Protein AF-A0A6S7HVF4-F1 (afdb_monomer)

Solvent-accessible surface area (backbone atoms only — not comparable to full-atom values): 6790 Å² total; per-residue (Å²): 124,96,70,83,77,88,50,96,87,64,78,93,72,55,70,68,56,55,51,52,50,59,65,54,42,52,65,57,46,67,71,33,66,68,50,40,70,77,37,51,69,59,44,50,53,44,53,52,56,49,49,58,47,59,65,54,60,78,76,62,91,69,86,86,83,80,86,92,79,96,72,91,58,90,78,69,57,52,62,62,50,52,54,50,52,52,54,51,52,52,52,50,52,54,49,52,53,50,52,49,54,52,58,62,70,71,110

Organism: Paramuricea clavata (NCBI:txid317549)

Structure (mmCIF, N/CA/C/O backbone):
data_AF-A0A6S7HVF4-F1
#
_entry.id   AF-A0A6S7HVF4-F1
#
loop_
_atom_site.group_PDB
_atom_site.id
_atom_site.type_symbol
_atom_site.label_atom_id
_atom_site.label_alt_id
_atom_site.label_comp_id
_at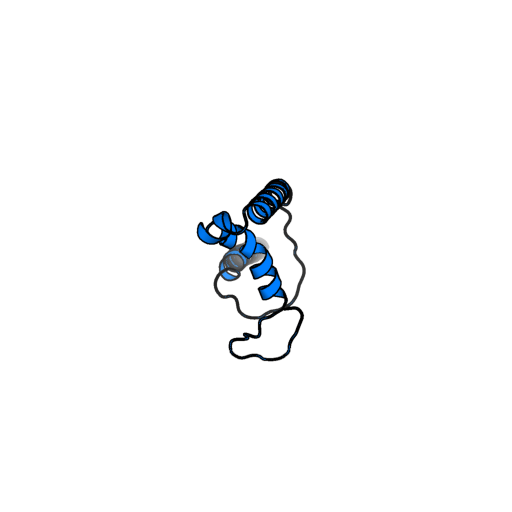om_site.label_asym_id
_atom_site.label_entity_id
_atom_site.label_seq_id
_atom_site.pdbx_PDB_ins_code
_atom_site.Cartn_x
_atom_site.Cartn_y
_atom_site.Cartn_z
_atom_site.occupancy
_atom_site.B_iso_or_equiv
_atom_site.auth_seq_id
_atom_site.auth_comp_id
_atom_site.auth_asym_id
_atom_site.auth_atom_id
_atom_site.pdbx_PDB_model_num
ATOM 1 N N . MET A 1 1 ? -3.597 -11.897 5.061 1.00 66.12 1 MET A N 1
ATOM 2 C CA . MET A 1 1 ? -4.067 -13.122 5.737 1.00 66.12 1 MET A CA 1
ATOM 3 C C . MET A 1 1 ? -2.837 -13.920 6.110 1.00 66.12 1 MET A C 1
ATOM 5 O O . MET A 1 1 ? -1.964 -14.052 5.260 1.00 66.12 1 MET A O 1
ATOM 9 N N . VAL A 1 2 ? -2.713 -14.315 7.375 1.00 83.69 2 VAL A N 1
ATOM 10 C CA . VAL A 1 2 ? -1.572 -15.128 7.837 1.00 83.69 2 VAL A CA 1
ATOM 11 C C . VAL A 1 2 ? -1.765 -16.586 7.407 1.00 83.69 2 VAL A C 1
ATOM 13 O O . VAL A 1 2 ? -0.808 -17.253 7.034 1.00 83.69 2 VAL A O 1
ATOM 16 N N . GLU A 1 3 ? -3.024 -17.021 7.361 1.00 87.62 3 GLU A N 1
ATOM 17 C CA . GLU A 1 3 ? -3.444 -18.325 6.858 1.00 87.62 3 GLU A CA 1
ATOM 18 C C . GLU A 1 3 ? -3.516 -18.362 5.326 1.00 87.62 3 GLU A C 1
ATOM 20 O O . GLU A 1 3 ? -3.840 -17.364 4.672 1.00 87.62 3 GLU A O 1
ATOM 25 N N . THR A 1 4 ? -3.255 -19.541 4.765 1.00 84.38 4 THR A N 1
ATOM 26 C CA . THR A 1 4 ? -3.327 -19.827 3.322 1.00 84.38 4 THR A CA 1
ATOM 27 C C . THR A 1 4 ? -4.458 -20.790 2.965 1.00 84.38 4 THR A C 1
ATOM 29 O O . THR A 1 4 ? -4.585 -21.187 1.811 1.00 84.38 4 THR A O 1
ATOM 32 N N . SER A 1 5 ? -5.287 -21.179 3.937 1.00 89.06 5 SER A N 1
ATOM 33 C CA . SER A 1 5 ? -6.424 -22.060 3.688 1.00 89.06 5 SER A CA 1
ATOM 34 C C . SER A 1 5 ? -7.462 -21.366 2.789 1.00 89.06 5 SER A C 1
ATOM 36 O O . SER A 1 5 ? -7.863 -20.230 3.072 1.00 89.06 5 SER A O 1
ATOM 38 N N . PRO A 1 6 ? -7.913 -22.017 1.700 1.00 87.12 6 PRO A N 1
ATOM 39 C CA . PRO A 1 6 ? -8.895 -21.427 0.804 1.00 87.12 6 PRO A CA 1
ATOM 40 C C . PRO A 1 6 ? -10.250 -21.348 1.509 1.00 87.12 6 PRO A C 1
ATOM 42 O O . PRO A 1 6 ? -10.760 -22.337 2.039 1.00 87.12 6 PRO A O 1
ATOM 45 N N . THR A 1 7 ? -10.840 -20.157 1.509 1.00 88.81 7 THR A N 1
ATOM 46 C CA . THR A 1 7 ? -12.175 -19.894 2.061 1.00 88.81 7 THR A CA 1
ATOM 47 C C . THR A 1 7 ? -13.057 -19.279 0.982 1.00 88.81 7 THR A C 1
ATOM 49 O O . THR A 1 7 ? -12.570 -18.792 -0.039 1.00 88.81 7 THR A O 1
ATOM 52 N N . LEU A 1 8 ? -14.379 -19.325 1.156 1.00 92.31 8 LEU A N 1
ATOM 53 C CA . LEU A 1 8 ? -15.280 -18.702 0.186 1.00 92.31 8 LEU A CA 1
ATOM 54 C C . LEU A 1 8 ? -14.970 -17.202 0.089 1.00 92.31 8 LEU A C 1
ATOM 56 O O . LEU A 1 8 ? -15.084 -16.475 1.071 1.00 92.31 8 LEU A O 1
ATOM 60 N N . GLY A 1 9 ? -14.564 -16.760 -1.103 1.00 90.81 9 GLY A N 1
ATOM 61 C CA . GLY A 1 9 ? -14.154 -15.379 -1.367 1.00 90.81 9 GLY A CA 1
ATOM 62 C C . GLY A 1 9 ? -12.661 -15.087 -1.176 1.00 90.81 9 GLY A C 1
ATOM 63 O O . GLY A 1 9 ? -12.252 -13.951 -1.406 1.00 90.81 9 GLY A O 1
ATOM 64 N N . SER A 1 10 ? -11.827 -16.065 -0.799 1.00 91.50 10 SER A N 1
ATOM 65 C CA . SER A 1 10 ? -10.374 -15.865 -0.761 1.00 91.50 10 SER A CA 1
ATOM 66 C C . SER A 1 10 ? -9.800 -15.743 -2.171 1.00 91.50 10 SER A C 1
ATOM 68 O O . SER A 1 10 ? -10.140 -16.530 -3.053 1.00 91.50 10 SER A O 1
ATOM 70 N N . ILE A 1 11 ? -8.884 -14.796 -2.355 1.00 90.88 11 ILE A N 1
ATOM 71 C CA . ILE A 1 11 ? -8.145 -14.598 -3.602 1.00 90.88 11 ILE A CA 1
ATOM 72 C C . ILE A 1 11 ? -6.668 -14.843 -3.311 1.00 90.88 11 ILE A C 1
ATOM 74 O O . ILE A 1 11 ? -6.096 -14.237 -2.398 1.00 90.88 11 ILE A O 1
ATOM 78 N N . GLU A 1 12 ? -6.043 -15.713 -4.096 1.00 89.00 12 GLU A N 1
ATOM 79 C CA . GLU A 1 12 ? -4.600 -15.918 -4.041 1.00 89.00 12 GLU A CA 1
ATOM 80 C C . GLU A 1 12 ? -3.894 -14.802 -4.812 1.00 89.00 12 GLU A C 1
ATOM 82 O O . GLU A 1 12 ? -4.158 -14.552 -5.986 1.00 89.00 12 GLU A O 1
ATOM 87 N N . THR A 1 13 ? -3.002 -14.094 -4.124 1.00 90.56 13 THR A N 1
ATOM 88 C CA . THR A 1 13 ? -2.197 -13.009 -4.692 1.00 90.56 13 THR A CA 1
ATOM 89 C C . THR A 1 13 ? -0.744 -13.182 -4.277 1.00 90.56 13 THR A C 1
ATOM 91 O O . THR A 1 13 ? -0.438 -13.732 -3.213 1.00 90.56 13 THR A O 1
ATOM 94 N N . HIS A 1 14 ? 0.172 -12.688 -5.109 1.00 91.56 14 HIS A N 1
ATOM 95 C CA . HIS A 1 14 ? 1.595 -12.721 -4.785 1.00 91.56 14 HIS A CA 1
ATOM 96 C C . HIS A 1 14 ? 1.909 -11.910 -3.522 1.00 91.56 14 HIS A C 1
ATOM 98 O O . HIS A 1 14 ? 1.301 -10.873 -3.252 1.00 91.56 14 HIS A O 1
ATOM 104 N N . GLU A 1 15 ? 2.933 -12.339 -2.780 1.00 89.69 15 GLU A N 1
ATOM 105 C CA . GLU A 1 15 ? 3.390 -11.661 -1.560 1.00 89.69 15 GLU A CA 1
ATOM 106 C C . GLU A 1 15 ? 3.738 -10.188 -1.802 1.00 89.69 15 GLU A C 1
ATOM 108 O O . GLU A 1 15 ? 3.420 -9.322 -0.990 1.00 89.69 15 GLU A O 1
ATOM 113 N N . TYR A 1 16 ? 4.329 -9.889 -2.960 1.00 90.50 16 TYR A N 1
ATOM 114 C CA . TYR A 1 16 ? 4.591 -8.517 -3.382 1.00 90.50 16 TYR A CA 1
ATOM 115 C C . TYR A 1 16 ? 3.305 -7.684 -3.478 1.00 90.50 16 TYR A C 1
ATOM 117 O O . TYR A 1 16 ? 3.252 -6.578 -2.944 1.00 90.50 16 TYR A O 1
ATOM 125 N N . GLN A 1 17 ? 2.252 -8.227 -4.094 1.00 92.00 17 GLN A N 1
ATOM 126 C CA . GLN A 1 17 ? 0.971 -7.532 -4.219 1.00 92.00 17 GLN A CA 1
ATOM 127 C C . GLN A 1 17 ? 0.328 -7.310 -2.847 1.00 92.00 17 GLN A C 1
ATOM 129 O O . GLN A 1 17 ? -0.117 -6.204 -2.556 1.00 92.00 17 GLN A O 1
ATOM 134 N N . LYS A 1 18 ? 0.363 -8.313 -1.957 1.00 92.69 18 LYS A N 1
ATOM 135 C CA . LYS A 1 18 ? -0.114 -8.171 -0.570 1.00 92.69 18 LYS A CA 1
ATOM 136 C C . LYS A 1 18 ? 0.618 -7.055 0.175 1.00 92.69 18 LYS A C 1
ATOM 138 O O . LYS A 1 18 ? -0.023 -6.263 0.862 1.00 92.69 18 LYS A O 1
ATOM 143 N N . LYS A 1 19 ? 1.940 -6.948 -0.000 1.00 91.88 19 LYS A N 1
ATOM 144 C CA . LYS A 1 19 ? 2.734 -5.850 0.569 1.00 91.88 19 LYS A CA 1
ATOM 145 C C . LYS A 1 19 ? 2.300 -4.497 0.013 1.00 91.88 19 LYS A C 1
ATOM 147 O O . LYS A 1 19 ? 2.038 -3.605 0.807 1.00 91.88 19 LYS A O 1
ATOM 152 N N . GLN A 1 20 ? 2.171 -4.351 -1.306 1.00 92.31 20 GLN A N 1
ATOM 153 C CA . GLN A 1 20 ? 1.712 -3.100 -1.929 1.00 92.31 20 GLN A CA 1
ATOM 154 C C . GLN A 1 20 ? 0.321 -2.685 -1.433 1.00 92.31 20 GLN A C 1
ATOM 156 O O . GLN A 1 20 ? 0.114 -1.538 -1.046 1.00 92.31 20 GLN A O 1
ATOM 161 N N . LEU A 1 21 ? -0.616 -3.632 -1.361 1.00 93.88 21 LEU A N 1
ATOM 162 C CA . LEU A 1 21 ? -1.951 -3.392 -0.813 1.00 93.88 21 LEU A CA 1
ATOM 163 C C . LEU A 1 21 ? -1.892 -2.948 0.652 1.00 93.88 21 LEU A C 1
ATOM 165 O O . LEU A 1 21 ? -2.598 -2.017 1.024 1.00 93.88 21 LEU A O 1
ATOM 169 N N . ALA A 1 22 ? -1.022 -3.548 1.470 1.00 91.75 22 ALA A N 1
ATOM 170 C CA . ALA A 1 22 ? -0.824 -3.110 2.848 1.00 91.75 22 ALA A CA 1
ATOM 171 C C . ALA A 1 22 ? -0.324 -1.657 2.924 1.00 91.75 22 ALA A C 1
ATOM 173 O O . ALA A 1 22 ? -0.821 -0.896 3.751 1.00 91.75 22 ALA A O 1
ATOM 174 N N . LEU A 1 23 ? 0.587 -1.241 2.035 1.00 90.50 23 LEU A N 1
ATOM 175 C CA . LEU A 1 23 ? 1.046 0.153 1.976 1.00 90.50 23 LEU A CA 1
ATOM 176 C C . LEU A 1 23 ? -0.094 1.116 1.624 1.00 90.50 23 LEU A C 1
ATOM 178 O O . LEU A 1 23 ? -0.283 2.123 2.300 1.00 90.50 23 LEU A O 1
ATOM 182 N N . ASN A 1 24 ? -0.880 0.772 0.604 1.00 91.25 24 ASN A N 1
ATOM 183 C CA . ASN A 1 24 ? -1.958 1.623 0.098 1.00 91.25 24 ASN A CA 1
ATOM 184 C C . ASN A 1 24 ? -3.205 1.616 1.001 1.00 91.25 24 ASN A C 1
ATOM 186 O O . ASN A 1 24 ? -4.027 2.531 0.934 1.00 91.25 24 ASN A O 1
ATOM 190 N N . SER A 1 25 ? -3.353 0.600 1.858 1.00 94.44 25 SER A N 1
ATOM 191 C CA . SER A 1 25 ? -4.521 0.444 2.731 1.00 94.44 25 SER A CA 1
ATOM 192 C C . SER A 1 25 ? -4.693 1.598 3.721 1.00 94.44 25 SER A C 1
ATOM 194 O O . SER A 1 25 ? -5.824 1.962 4.031 1.00 94.44 25 SER A O 1
ATOM 196 N N . GLY A 1 26 ? -3.595 2.218 4.172 1.00 92.50 26 GLY A N 1
ATOM 197 C CA . GLY A 1 26 ? -3.638 3.344 5.106 1.00 92.50 26 GLY A CA 1
ATOM 198 C C . GLY A 1 26 ? -4.405 4.537 4.539 1.00 92.50 26 GLY A C 1
ATOM 199 O O . GLY A 1 26 ? -5.374 4.993 5.143 1.00 92.50 26 GLY A O 1
ATOM 200 N N . GLU A 1 27 ? -4.026 4.999 3.345 1.00 93.00 27 GLU A N 1
ATOM 201 C CA . GLU A 1 27 ? -4.722 6.102 2.672 1.00 93.00 27 GLU A CA 1
ATOM 202 C C . GLU A 1 27 ? -6.163 5.760 2.300 1.00 93.00 27 GLU A C 1
ATOM 204 O O . GLU A 1 27 ? -7.043 6.618 2.345 1.00 93.00 27 GLU A O 1
ATOM 209 N N . PHE A 1 28 ? -6.398 4.515 1.888 1.00 95.75 28 PHE A N 1
ATOM 210 C CA . PHE A 1 28 ? -7.731 4.052 1.531 1.00 95.75 28 PHE A CA 1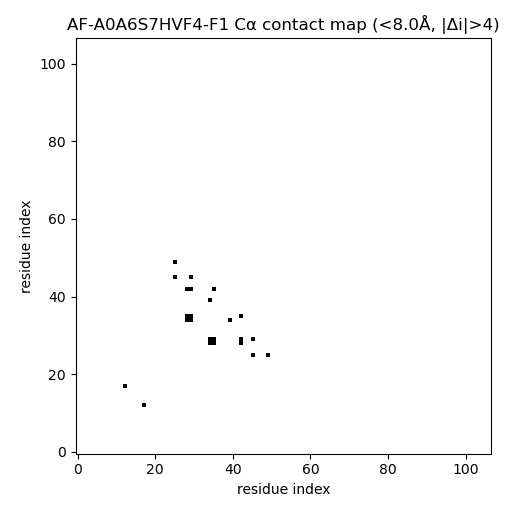
ATOM 211 C C . PHE A 1 28 ? -8.675 4.099 2.741 1.00 95.75 28 PHE A C 1
ATOM 213 O O . PHE A 1 28 ? -9.790 4.607 2.633 1.00 95.75 28 PHE A O 1
ATOM 220 N N . ASN A 1 29 ? -8.206 3.646 3.905 1.00 93.56 29 ASN A N 1
ATOM 221 C CA . ASN A 1 29 ? -9.009 3.586 5.121 1.00 93.56 29 ASN A CA 1
ATOM 222 C C . ASN A 1 29 ? -9.335 4.979 5.682 1.00 93.56 29 ASN A C 1
ATOM 224 O O . ASN A 1 29 ? -10.474 5.219 6.066 1.00 93.56 29 ASN A O 1
ATOM 228 N N . ILE A 1 30 ? -8.389 5.928 5.672 1.00 93.69 30 ILE A N 1
ATOM 229 C CA . ILE A 1 30 ? -8.643 7.298 6.174 1.00 93.69 30 ILE A CA 1
ATOM 230 C C . ILE A 1 30 ? -9.567 8.123 5.269 1.00 93.69 30 ILE A C 1
ATOM 232 O O . ILE A 1 30 ? -10.116 9.128 5.710 1.00 93.69 30 ILE A O 1
ATOM 236 N N . LYS A 1 31 ? -9.724 7.733 3.997 1.00 94.62 31 LYS A N 1
ATOM 237 C CA . LYS A 1 31 ? -10.686 8.356 3.072 1.00 94.62 31 LYS A CA 1
ATOM 238 C C . LYS A 1 31 ? -12.121 7.895 3.346 1.00 94.62 31 LYS A C 1
ATOM 240 O O . LYS A 1 31 ? -13.056 8.492 2.824 1.00 94.62 31 LYS A O 1
ATOM 245 N N . ASN A 1 32 ? -12.304 6.839 4.138 1.00 96.06 32 ASN A N 1
ATOM 246 C CA . ASN A 1 32 ? -13.611 6.312 4.497 1.00 96.06 32 ASN A CA 1
ATOM 247 C C . ASN A 1 32 ? -14.099 6.939 5.816 1.00 96.06 32 ASN A C 1
ATOM 249 O O . ASN A 1 32 ? -13.526 6.704 6.880 1.00 96.06 32 ASN A O 1
ATOM 253 N N . GLU A 1 33 ? -15.181 7.716 5.745 1.00 94.06 33 GLU A N 1
ATOM 254 C CA . GLU A 1 33 ? -15.752 8.428 6.898 1.00 94.06 33 GLU A CA 1
ATOM 255 C C . GLU A 1 33 ? -16.265 7.476 7.986 1.00 94.06 33 GLU A C 1
ATOM 257 O O . GLU A 1 33 ? -16.021 7.712 9.166 1.00 94.06 33 GLU A O 1
ATOM 262 N N . ILE A 1 34 ? -16.879 6.354 7.595 1.00 96.38 34 ILE A N 1
ATOM 263 C CA . ILE A 1 34 ? -17.375 5.333 8.530 1.00 96.38 34 ILE A CA 1
ATOM 264 C C . ILE A 1 34 ? -16.200 4.704 9.285 1.00 96.38 34 ILE A C 1
ATOM 266 O O . ILE A 1 34 ? -16.267 4.496 10.492 1.00 96.38 34 ILE A O 1
ATOM 270 N N . PHE A 1 35 ? -15.095 4.418 8.590 1.00 96.38 35 PHE A N 1
ATOM 271 C CA . PHE A 1 35 ? -13.888 3.900 9.236 1.00 96.38 35 PHE A CA 1
ATOM 272 C C . PHE A 1 35 ? -13.315 4.908 10.243 1.00 96.38 35 PHE A C 1
ATOM 274 O O . PHE A 1 35 ? -12.932 4.519 11.345 1.00 96.38 35 PHE A O 1
ATOM 281 N N . CYS A 1 36 ? -13.309 6.197 9.891 1.00 95.56 36 CYS A N 1
ATOM 282 C CA . CYS A 1 36 ? -12.854 7.266 10.781 1.00 95.56 36 CYS A CA 1
ATOM 283 C C . CYS A 1 36 ? -13.744 7.450 12.013 1.00 95.56 36 CYS A C 1
ATOM 285 O O . CYS A 1 36 ? -13.227 7.731 13.092 1.00 95.56 36 CYS A O 1
ATOM 287 N N . GLU A 1 37 ? -15.055 7.282 11.862 1.00 96.12 37 GLU A N 1
ATOM 288 C CA . GLU A 1 37 ? -16.011 7.368 12.965 1.00 96.12 37 GLU A CA 1
ATOM 289 C C . GLU A 1 37 ? -15.883 6.175 13.921 1.00 96.12 37 GLU A C 1
ATOM 291 O O . GLU A 1 37 ? -15.873 6.347 15.138 1.00 96.12 37 GLU A O 1
ATOM 296 N N . LEU A 1 38 ? -15.745 4.963 13.376 1.00 97.19 38 LEU A N 1
ATOM 297 C CA . LEU A 1 38 ? -15.681 3.735 14.169 1.00 97.19 38 LEU A CA 1
ATOM 298 C C . LEU A 1 38 ? -14.315 3.511 14.830 1.00 97.19 38 LEU A C 1
ATOM 300 O O . LEU A 1 38 ? -14.251 2.923 15.909 1.00 97.19 38 LEU A O 1
ATOM 304 N N .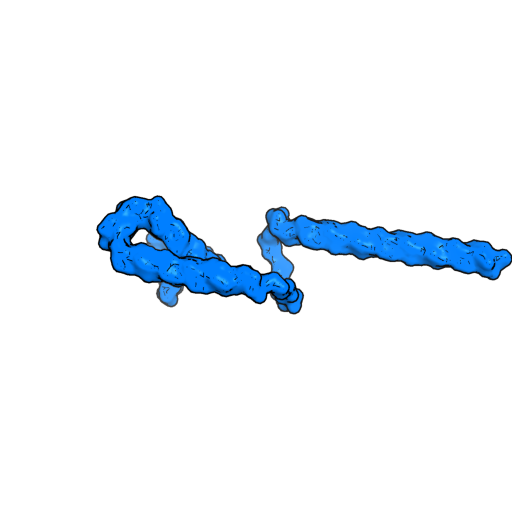 PHE A 1 39 ? -13.227 3.955 14.194 1.00 97.12 39 PHE A N 1
ATOM 305 C CA . PHE A 1 39 ? -11.854 3.700 14.640 1.00 97.12 39 PHE A CA 1
ATOM 306 C C . PHE A 1 39 ? -11.000 4.983 14.655 1.00 97.12 39 PHE A C 1
ATOM 308 O O . PHE A 1 39 ? -10.012 5.084 13.916 1.00 97.12 39 PHE A O 1
ATOM 315 N N . PRO A 1 40 ? -11.337 5.970 15.505 1.00 94.31 40 PRO A N 1
ATOM 316 C CA . PRO A 1 40 ? -10.646 7.259 15.529 1.00 94.31 40 PRO A CA 1
ATOM 317 C C . PRO A 1 40 ? -9.163 7.139 15.920 1.00 94.31 40 PRO A C 1
ATOM 319 O O . PRO A 1 40 ? -8.316 7.769 15.287 1.00 94.31 40 PRO A O 1
ATOM 322 N N . GLU A 1 41 ? -8.828 6.279 16.889 1.00 96.19 41 GLU A N 1
ATOM 323 C CA . GLU A 1 41 ? -7.445 6.052 17.350 1.00 96.19 41 GLU A CA 1
ATOM 324 C C . GLU A 1 41 ? -6.552 5.488 16.233 1.00 96.19 41 GLU A C 1
ATOM 326 O O . GLU A 1 41 ? -5.441 5.962 15.997 1.00 96.19 41 GLU A O 1
ATOM 331 N N . ILE A 1 42 ? -7.071 4.517 15.477 1.00 94.94 42 ILE A N 1
ATOM 332 C CA . ILE A 1 42 ? -6.353 3.899 14.356 1.00 94.94 42 ILE A CA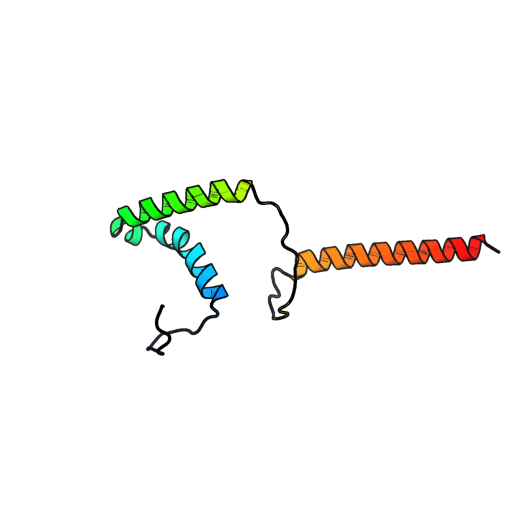 1
ATOM 333 C C . ILE A 1 42 ? -6.142 4.911 13.227 1.00 94.94 42 ILE A C 1
ATOM 335 O O . ILE A 1 42 ? -5.097 4.919 12.579 1.00 94.94 42 ILE A O 1
ATOM 339 N N . CYS A 1 43 ? -7.108 5.800 12.991 1.00 94.44 43 CYS A N 1
ATOM 340 C CA . CYS A 1 43 ? -6.956 6.858 11.997 1.00 94.44 43 CYS A CA 1
ATOM 341 C C . CYS A 1 43 ? -5.855 7.851 12.367 1.00 94.44 43 CYS A C 1
ATOM 343 O O . CYS A 1 43 ? -5.136 8.318 11.482 1.00 94.44 43 CYS A O 1
ATOM 345 N N . GLU A 1 44 ? -5.711 8.178 13.649 1.00 95.12 44 GLU A N 1
ATOM 346 C CA . GLU A 1 44 ? -4.619 9.021 14.130 1.00 95.12 44 GLU A CA 1
ATOM 347 C C . GLU A 1 44 ? -3.262 8.327 13.957 1.00 95.12 44 GLU A C 1
ATOM 349 O O . GLU A 1 44 ? -2.345 8.911 13.376 1.00 95.12 44 GLU A O 1
ATOM 354 N N . GLU A 1 45 ? -3.160 7.049 14.329 1.00 94.81 45 GLU A N 1
ATOM 355 C CA . GLU A 1 45 ? -1.947 6.248 14.131 1.00 94.81 45 GLU A CA 1
ATOM 356 C C . GLU A 1 45 ? -1.539 6.171 12.649 1.00 94.81 45 GLU A C 1
ATOM 358 O O . GLU A 1 45 ? -0.371 6.369 12.300 1.00 94.81 45 GLU A O 1
ATOM 363 N N . ILE A 1 46 ? -2.500 5.922 11.753 1.00 94.38 46 ILE A N 1
ATOM 364 C CA . ILE A 1 46 ? -2.251 5.867 10.308 1.00 94.38 46 ILE A CA 1
ATOM 365 C C . ILE A 1 46 ? -1.765 7.226 9.792 1.00 94.38 46 ILE A C 1
ATOM 367 O O . ILE A 1 46 ? -0.816 7.270 9.008 1.00 94.38 46 ILE A O 1
ATOM 371 N N . LYS A 1 47 ? -2.362 8.340 10.236 1.00 92.69 47 LYS A N 1
ATOM 372 C CA . LYS A 1 47 ? -1.933 9.693 9.838 1.00 92.69 47 LYS A CA 1
ATOM 373 C C . LYS A 1 47 ? -0.501 9.992 10.281 1.00 92.69 47 LYS A C 1
ATOM 375 O O . LYS A 1 47 ? 0.259 10.556 9.496 1.00 92.69 47 LYS A O 1
ATOM 380 N N . ILE A 1 48 ? -0.120 9.586 11.494 1.00 94.31 48 ILE A N 1
ATOM 381 C CA . ILE A 1 48 ? 1.255 9.730 11.995 1.00 94.31 48 ILE A CA 1
ATOM 382 C C . ILE A 1 48 ? 2.220 8.924 11.117 1.00 94.31 48 ILE A C 1
ATOM 384 O O . ILE A 1 48 ? 3.176 9.485 10.586 1.00 94.31 48 ILE A O 1
ATOM 388 N N . LYS A 1 49 ? 1.919 7.646 10.861 1.00 91.00 49 LYS A N 1
ATOM 389 C CA . LYS A 1 49 ? 2.754 6.772 10.018 1.00 91.00 49 LYS A CA 1
ATOM 390 C C . LYS A 1 49 ? 2.887 7.262 8.573 1.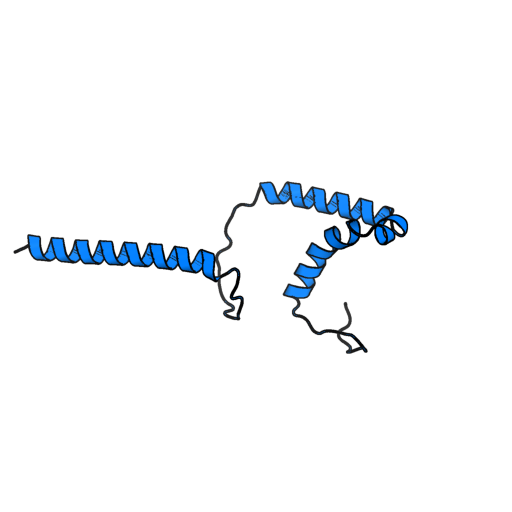00 91.00 49 LYS A C 1
ATOM 392 O O . LYS A 1 49 ? 3.945 7.108 7.964 1.00 91.00 49 LYS A O 1
ATOM 397 N N . LEU A 1 50 ? 1.828 7.840 8.004 1.00 89.62 50 LEU A N 1
ATOM 398 C CA . LEU A 1 50 ? 1.871 8.439 6.666 1.00 89.62 50 LEU A CA 1
ATOM 399 C C . LEU A 1 50 ? 2.745 9.694 6.639 1.00 89.62 50 LEU A C 1
ATOM 401 O O . LEU A 1 50 ? 3.494 9.892 5.685 1.00 89.62 50 LEU A O 1
ATOM 405 N N . LYS A 1 51 ? 2.700 10.509 7.697 1.00 89.38 51 LYS A N 1
ATOM 406 C CA . LYS A 1 51 ? 3.564 11.683 7.828 1.00 89.38 51 LYS A CA 1
ATOM 407 C C . LYS A 1 51 ? 5.040 11.290 7.935 1.00 89.38 51 LYS A C 1
ATOM 409 O O . LYS A 1 51 ? 5.853 11.832 7.195 1.00 89.38 51 LYS A O 1
ATOM 414 N N . GLU A 1 52 ? 5.370 10.298 8.763 1.00 87.50 52 GLU A N 1
ATOM 415 C CA . GLU A 1 52 ? 6.739 9.765 8.882 1.00 87.50 52 GLU A CA 1
ATOM 416 C C . GLU A 1 52 ? 7.271 9.224 7.542 1.00 87.50 52 GLU A C 1
ATOM 418 O O . GLU A 1 52 ? 8.440 9.412 7.206 1.00 87.50 52 GLU A O 1
ATOM 423 N N . ARG A 1 53 ? 6.409 8.589 6.734 1.00 79.50 53 ARG A N 1
ATOM 424 C CA . ARG A 1 53 ? 6.765 8.137 5.378 1.00 79.50 53 ARG A CA 1
ATOM 425 C C . ARG A 1 53 ? 6.988 9.282 4.401 1.00 79.50 53 ARG A C 1
ATOM 427 O O . ARG A 1 53 ? 7.991 9.264 3.694 1.00 79.50 53 ARG A O 1
ATOM 434 N N . GLY A 1 54 ? 6.089 10.264 4.375 1.00 69.75 54 GLY A N 1
ATOM 435 C CA . GLY A 1 54 ? 6.207 11.420 3.485 1.00 69.75 54 GLY A CA 1
ATOM 436 C C . GLY A 1 54 ? 7.454 12.259 3.774 1.00 69.75 54 GLY A C 1
ATOM 437 O O . GLY A 1 54 ? 8.070 12.790 2.854 1.00 69.75 54 GLY A O 1
ATOM 438 N N . GLU A 1 55 ? 7.883 12.322 5.036 1.00 56.22 55 GLU A N 1
ATOM 439 C CA . GLU A 1 55 ? 9.142 12.966 5.432 1.00 56.22 55 GLU A CA 1
ATOM 440 C C . GLU A 1 55 ? 10.379 12.162 4.975 1.00 56.22 55 GLU A C 1
ATOM 442 O O . GLU A 1 55 ? 11.405 12.752 4.634 1.00 56.22 55 GLU A O 1
ATOM 447 N N . HIS A 1 56 ? 10.276 10.832 4.870 1.00 50.66 56 HIS A N 1
ATOM 448 C CA . HIS A 1 56 ? 11.343 9.958 4.365 1.00 50.66 56 HIS A CA 1
ATOM 449 C C . HIS A 1 56 ? 11.432 9.873 2.826 1.00 50.66 56 HIS A C 1
ATOM 451 O O . HIS A 1 56 ? 12.515 9.613 2.296 1.00 50.66 56 HIS A O 1
ATOM 457 N N . GLU A 1 57 ? 10.345 10.112 2.087 1.00 50.06 57 GLU A N 1
ATOM 458 C CA . GLU A 1 57 ? 10.350 10.082 0.612 1.00 50.06 57 GLU A CA 1
ATOM 459 C C . GLU A 1 57 ? 11.073 11.283 -0.021 1.00 50.06 57 GLU A C 1
ATOM 461 O O . GLU A 1 57 ? 11.582 11.179 -1.137 1.00 50.06 57 GLU A O 1
ATOM 466 N N . VAL A 1 58 ? 11.225 12.398 0.702 1.00 49.34 58 VAL A N 1
ATOM 467 C CA . VAL A 1 58 ? 11.955 13.581 0.203 1.00 49.34 58 VAL A CA 1
ATOM 468 C C . VAL A 1 58 ? 13.473 13.334 0.110 1.00 49.34 58 VAL A C 1
ATOM 470 O O . VAL A 1 58 ? 14.166 14.053 -0.609 1.00 49.34 58 VAL A O 1
ATOM 473 N N . GLN A 1 59 ? 14.015 12.294 0.763 1.00 42.47 59 GLN A N 1
ATOM 474 C CA . GLN A 1 59 ? 15.467 12.060 0.827 1.00 42.47 59 GLN A CA 1
ATOM 475 C C . GLN A 1 59 ? 15.984 10.847 0.029 1.00 42.47 59 GLN A C 1
ATOM 477 O O . GLN A 1 59 ? 17.192 10.615 0.002 1.00 42.47 59 GLN A O 1
ATOM 482 N N . GLN A 1 60 ? 15.133 10.100 -0.685 1.00 41.94 60 GLN A N 1
ATOM 483 C CA . GLN A 1 60 ? 15.569 8.948 -1.493 1.00 41.94 60 GLN A CA 1
ATOM 484 C C . GLN A 1 60 ? 15.168 9.053 -2.968 1.00 41.94 60 GLN A C 1
ATOM 486 O O . GLN A 1 60 ? 14.423 8.243 -3.506 1.00 41.94 60 GLN A O 1
ATOM 491 N N . THR A 1 61 ? 15.777 10.011 -3.669 1.00 41.12 61 THR A N 1
ATOM 492 C CA . THR A 1 61 ? 16.036 9.862 -5.110 1.00 41.12 61 THR A CA 1
ATOM 493 C C . THR A 1 61 ? 17.343 9.081 -5.289 1.00 41.12 61 THR A C 1
ATOM 495 O O . THR A 1 61 ? 18.403 9.679 -5.445 1.00 41.12 61 THR A O 1
ATOM 498 N N . ILE A 1 62 ? 17.303 7.746 -5.224 1.00 45.69 62 ILE A N 1
ATOM 499 C CA . ILE A 1 62 ? 18.411 6.879 -5.671 1.00 45.69 62 ILE A CA 1
ATOM 500 C C . ILE A 1 62 ? 17.810 5.688 -6.440 1.00 45.69 62 ILE A C 1
ATOM 502 O O . ILE A 1 62 ? 16.938 5.006 -5.901 1.00 45.69 62 ILE A O 1
ATOM 506 N N . PRO A 1 63 ? 18.232 5.423 -7.693 1.00 49.34 63 PRO A N 1
ATOM 507 C CA . PRO A 1 63 ? 17.668 4.358 -8.508 1.00 49.34 63 PRO A CA 1
ATOM 508 C C . PRO A 1 63 ? 18.314 3.019 -8.134 1.00 49.34 63 PRO A C 1
ATOM 510 O O . PRO A 1 63 ? 19.494 2.788 -8.401 1.00 49.34 63 PRO A O 1
ATOM 513 N N . ASN A 1 64 ? 17.541 2.103 -7.552 1.00 44.72 64 ASN A N 1
ATOM 514 C CA . ASN A 1 64 ? 17.983 0.721 -7.378 1.00 44.72 64 ASN A CA 1
ATOM 515 C C . ASN A 1 64 ? 17.889 -0.030 -8.713 1.00 44.72 64 ASN A C 1
ATOM 517 O O . ASN A 1 64 ? 16.886 -0.662 -9.037 1.00 44.72 64 ASN A O 1
ATOM 521 N N . THR A 1 65 ? 18.980 0.005 -9.471 1.00 57.56 65 THR A N 1
ATOM 522 C CA . THR A 1 65 ? 19.334 -1.065 -10.406 1.00 57.56 65 THR A CA 1
ATOM 523 C C . THR A 1 65 ? 19.814 -2.259 -9.585 1.00 57.56 65 THR A C 1
ATOM 525 O O . THR A 1 65 ? 20.785 -2.110 -8.849 1.00 57.56 65 THR A O 1
ATOM 528 N N . THR A 1 66 ? 19.163 -3.425 -9.705 1.00 41.47 66 THR A N 1
ATOM 529 C CA . THR A 1 66 ? 19.796 -4.726 -10.039 1.00 41.47 66 THR A CA 1
ATOM 530 C C . THR A 1 66 ? 18.752 -5.862 -10.079 1.00 41.47 66 THR A C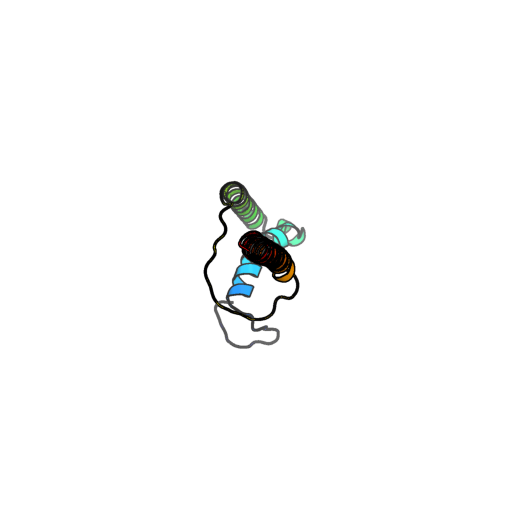 1
ATOM 532 O O . THR A 1 66 ? 18.247 -6.312 -9.058 1.00 41.47 66 THR A O 1
ATOM 535 N N . SER A 1 67 ? 18.487 -6.284 -11.321 1.00 46.94 67 SER A N 1
ATOM 536 C CA . SER A 1 67 ? 18.191 -7.628 -11.853 1.00 46.94 67 SER A CA 1
ATOM 537 C C . SER A 1 67 ? 16.961 -8.466 -11.446 1.00 46.94 67 SER A C 1
ATOM 539 O O . SER A 1 67 ? 16.778 -8.865 -10.300 1.00 46.94 67 SER A O 1
ATOM 541 N N . SER A 1 68 ? 16.341 -8.956 -12.534 1.00 43.28 68 SER A N 1
ATOM 542 C CA . SER A 1 68 ? 15.796 -10.304 -12.800 1.00 43.28 68 SER A CA 1
ATOM 543 C C . SER A 1 68 ? 14.380 -10.653 -12.326 1.00 43.28 68 SER A C 1
ATOM 545 O O . SER A 1 68 ? 14.158 -11.033 -11.185 1.00 43.28 68 SER A O 1
ATOM 547 N N . GLY A 1 69 ? 13.457 -10.625 -13.295 1.00 32.62 69 GLY A N 1
ATOM 548 C CA . GLY A 1 69 ? 12.092 -11.151 -13.227 1.00 32.62 69 GLY A CA 1
ATOM 549 C C . GLY A 1 69 ? 11.257 -10.571 -14.368 1.00 32.62 69 GLY A C 1
ATOM 550 O O . GLY A 1 69 ? 10.578 -9.569 -14.188 1.00 32.62 69 GLY A O 1
ATOM 551 N N . HIS A 1 70 ? 11.411 -11.125 -15.570 1.00 42.00 70 HIS A N 1
ATOM 552 C CA . HIS A 1 70 ? 10.719 -10.700 -16.787 1.00 42.00 70 HIS A CA 1
ATOM 553 C C . HIS A 1 70 ? 9.309 -11.295 -16.806 1.00 42.00 70 HIS A C 1
ATOM 555 O O . HIS A 1 70 ? 9.130 -12.330 -17.425 1.00 42.00 70 HIS A O 1
ATOM 561 N N . GLU A 1 71 ? 8.335 -10.673 -16.139 1.00 42.66 71 GLU A N 1
ATOM 562 C CA . GLU A 1 71 ? 6.911 -10.965 -16.363 1.00 42.66 71 GLU A CA 1
ATOM 563 C C . GLU A 1 71 ? 6.089 -9.662 -16.294 1.00 42.66 71 GLU A C 1
ATOM 565 O O . GLU A 1 71 ? 5.890 -9.059 -15.242 1.00 42.66 71 GLU A O 1
ATOM 570 N N . GLU A 1 72 ? 5.699 -9.206 -17.487 1.00 47.12 72 GLU A N 1
ATOM 571 C CA . GLU A 1 72 ? 4.390 -8.621 -17.807 1.00 47.12 72 GLU A CA 1
ATOM 572 C C . GLU A 1 72 ? 3.897 -7.467 -16.911 1.00 47.12 72 GLU A C 1
ATOM 574 O O . GLU A 1 72 ? 3.088 -7.641 -16.005 1.00 47.12 72 GLU A O 1
ATOM 579 N N . ASN A 1 73 ? 4.337 -6.238 -17.208 1.00 38.44 73 ASN A N 1
ATOM 580 C CA . ASN A 1 73 ? 3.647 -5.007 -16.796 1.00 38.44 73 ASN A CA 1
ATOM 581 C C . ASN A 1 73 ? 3.788 -3.938 -17.898 1.00 38.44 73 ASN A C 1
ATOM 583 O O . ASN A 1 73 ? 4.665 -3.071 -17.868 1.00 38.44 73 ASN A O 1
ATOM 587 N N . GLU A 1 74 ? 2.902 -4.019 -18.893 1.00 44.84 74 GLU A N 1
ATOM 588 C CA . GLU A 1 74 ? 2.843 -3.183 -20.107 1.00 44.84 74 GLU A CA 1
ATOM 589 C C . GLU A 1 74 ? 2.554 -1.680 -19.883 1.00 44.84 74 GLU A C 1
ATOM 591 O O . GLU A 1 74 ? 2.505 -0.923 -20.846 1.00 44.84 74 GLU A O 1
ATOM 596 N N . GLY A 1 75 ? 2.398 -1.189 -18.650 1.00 46.16 75 GLY A N 1
ATOM 597 C CA . GLY A 1 75 ? 2.063 0.227 -18.408 1.00 46.16 75 GLY A CA 1
ATOM 598 C C . GLY A 1 75 ? 3.238 1.132 -18.023 1.00 46.16 75 GLY A C 1
ATOM 599 O O . GLY A 1 75 ? 3.320 2.275 -18.466 1.00 46.16 75 GLY A O 1
ATOM 600 N N . LEU A 1 76 ? 4.156 0.640 -17.185 1.00 48.97 76 LEU A N 1
ATOM 601 C CA . LEU A 1 76 ? 5.158 1.483 -16.508 1.00 48.97 76 LEU A CA 1
ATOM 602 C C . LEU A 1 76 ? 6.590 1.220 -16.995 1.00 48.97 76 LEU A C 1
ATOM 604 O O . LEU A 1 76 ? 7.418 2.128 -17.039 1.00 48.97 76 LEU A O 1
ATOM 608 N N . VAL A 1 77 ? 6.865 -0.012 -17.427 1.00 52.41 77 VAL A N 1
ATOM 609 C CA . VAL A 1 77 ? 8.187 -0.457 -17.889 1.00 52.41 77 VAL A CA 1
ATOM 610 C C . VAL A 1 77 ? 8.493 0.046 -19.309 1.00 52.41 77 VAL A C 1
ATOM 612 O O . VAL A 1 77 ? 9.651 0.256 -19.661 1.00 52.41 77 VAL A O 1
ATOM 615 N N . GLY A 1 78 ? 7.463 0.331 -20.114 1.00 55.62 78 GLY A N 1
ATOM 616 C CA . GLY A 1 78 ? 7.628 0.827 -21.483 1.00 55.62 78 GLY A CA 1
ATOM 617 C C . GLY A 1 78 ? 8.248 2.225 -21.565 1.00 55.62 78 GLY A C 1
ATOM 618 O O . GLY A 1 78 ? 9.063 2.478 -22.446 1.00 55.62 78 GLY A O 1
ATOM 619 N N . SER A 1 79 ? 7.923 3.126 -20.631 1.00 61.25 79 SER A N 1
ATOM 620 C CA . SER A 1 79 ? 8.329 4.538 -20.723 1.00 61.25 79 SER A CA 1
ATOM 621 C C . SER A 1 79 ? 9.830 4.747 -20.480 1.00 61.25 79 SER A C 1
ATOM 623 O O . SER A 1 79 ? 10.511 5.421 -21.254 1.00 61.25 79 SER A O 1
ATOM 625 N N . THR A 1 80 ? 10.404 4.129 -19.445 1.00 70.69 80 THR A N 1
ATOM 626 C CA . THR A 1 80 ? 11.841 4.266 -19.147 1.00 70.69 80 THR A CA 1
ATOM 627 C C . THR A 1 80 ? 12.714 3.436 -20.088 1.00 70.69 80 THR A C 1
ATOM 629 O O . THR A 1 80 ? 13.772 3.911 -20.505 1.00 70.69 80 THR A O 1
ATOM 632 N N . ILE A 1 81 ? 12.260 2.244 -20.497 1.00 80.06 81 ILE A N 1
ATOM 633 C CA . ILE A 1 81 ? 12.979 1.413 -21.474 1.00 80.06 81 ILE A CA 1
ATOM 634 C C . ILE A 1 81 ? 12.978 2.065 -22.858 1.00 80.06 81 ILE A C 1
ATOM 636 O O . ILE A 1 81 ? 14.023 2.087 -23.504 1.00 80.06 81 ILE A O 1
ATOM 640 N N . ALA A 1 82 ? 11.861 2.649 -23.304 1.00 78.50 82 ALA A N 1
ATOM 641 C CA . ALA A 1 82 ? 11.813 3.348 -24.588 1.00 78.50 82 ALA A CA 1
ATOM 642 C C . ALA A 1 82 ? 12.830 4.498 -24.640 1.00 78.50 82 ALA A C 1
ATOM 644 O O . ALA A 1 82 ? 13.590 4.605 -25.602 1.00 78.50 82 ALA A O 1
ATOM 645 N N . ASN A 1 83 ? 12.919 5.301 -23.575 1.00 80.06 83 ASN A N 1
ATOM 646 C CA . ASN A 1 83 ? 13.913 6.371 -23.475 1.00 80.06 83 ASN A CA 1
ATOM 647 C C . ASN A 1 83 ? 15.358 5.834 -23.527 1.00 80.06 83 ASN A C 1
ATOM 649 O O . ASN A 1 83 ? 16.196 6.397 -24.232 1.00 80.06 83 ASN A O 1
ATOM 653 N N . LEU A 1 84 ? 15.652 4.717 -22.849 1.00 85.56 84 LEU A N 1
ATOM 654 C CA . LEU A 1 84 ? 16.966 4.062 -22.917 1.00 85.56 84 LEU A CA 1
ATOM 655 C C . LEU A 1 84 ? 17.305 3.561 -24.327 1.00 85.56 84 LEU A C 1
ATOM 657 O O . LEU A 1 84 ? 18.415 3.792 -24.808 1.00 85.56 84 LEU A O 1
ATOM 661 N N . VAL A 1 85 ? 16.358 2.911 -25.008 1.00 87.06 85 VAL A N 1
ATOM 662 C CA . VAL A 1 85 ? 16.543 2.397 -26.376 1.00 87.06 85 VAL A CA 1
ATOM 663 C C . VAL A 1 85 ? 16.836 3.532 -27.353 1.00 87.06 85 VAL A C 1
ATOM 665 O O . VAL A 1 85 ? 17.736 3.405 -28.184 1.00 87.06 85 VAL A O 1
ATOM 668 N N . VAL A 1 86 ? 16.137 4.663 -27.224 1.00 89.19 86 VAL A N 1
ATOM 669 C CA . VAL A 1 86 ? 16.380 5.849 -28.054 1.00 89.19 86 VAL A CA 1
ATOM 670 C C . VAL A 1 86 ? 17.803 6.369 -27.847 1.00 89.19 86 VAL A C 1
ATOM 672 O O . VAL A 1 86 ? 18.525 6.564 -28.824 1.00 89.19 86 VAL A O 1
ATOM 675 N N . ILE A 1 87 ? 18.247 6.528 -26.597 1.00 91.44 87 ILE A N 1
ATOM 676 C CA . ILE A 1 87 ? 19.600 7.018 -26.284 1.00 91.44 87 ILE A CA 1
ATOM 677 C C . ILE A 1 87 ? 20.674 6.088 -26.868 1.00 91.44 87 ILE A C 1
ATOM 679 O O . ILE A 1 87 ? 21.610 6.555 -27.522 1.00 91.44 87 ILE A O 1
ATOM 683 N N . VAL A 1 88 ? 20.531 4.774 -26.676 1.00 93.06 88 VAL A N 1
ATOM 684 C CA . VAL A 1 88 ? 21.481 3.776 -27.195 1.00 93.06 88 VAL A CA 1
ATOM 685 C C . VAL A 1 88 ? 21.493 3.765 -28.726 1.00 93.06 88 VAL A C 1
ATOM 687 O O . VAL A 1 88 ? 22.569 3.737 -29.326 1.00 93.06 88 VAL A O 1
ATOM 690 N N . GLY A 1 89 ? 20.325 3.848 -29.369 1.00 91.94 89 GLY A N 1
ATOM 691 C CA . GLY A 1 89 ? 20.207 3.917 -30.826 1.00 91.94 89 GLY A CA 1
ATOM 692 C C . GLY A 1 89 ? 20.895 5.150 -31.416 1.00 91.94 89 GLY A C 1
ATOM 693 O O . GLY A 1 89 ? 21.666 5.030 -32.371 1.00 91.94 89 GLY A O 1
ATOM 694 N N . PHE A 1 90 ? 20.698 6.323 -30.807 1.00 92.88 90 PHE A N 1
ATOM 695 C CA . PHE A 1 90 ? 21.388 7.552 -31.210 1.00 92.88 90 PHE A CA 1
ATOM 696 C C . PHE A 1 90 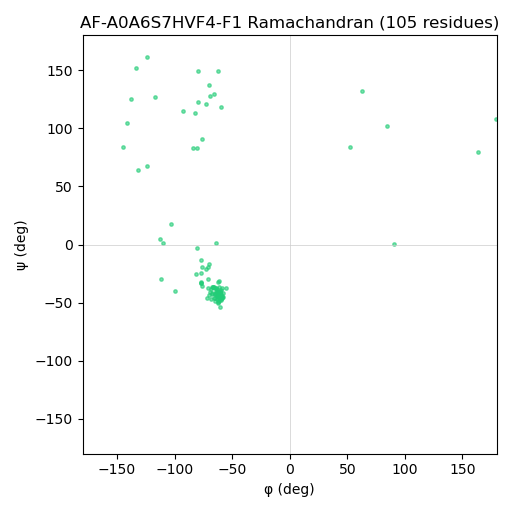? 22.907 7.452 -31.032 1.00 92.88 90 PHE A C 1
ATOM 698 O O . PHE A 1 90 ? 23.657 7.861 -31.922 1.00 92.88 90 PHE A O 1
ATOM 705 N N . ALA A 1 91 ? 23.377 6.878 -29.920 1.00 92.69 91 ALA A N 1
ATOM 706 C CA . ALA A 1 91 ? 24.804 6.692 -29.668 1.00 92.69 91 ALA A CA 1
ATOM 707 C C . ALA A 1 91 ? 25.453 5.749 -30.695 1.00 92.69 91 ALA A C 1
ATOM 709 O O . ALA A 1 91 ? 26.525 6.058 -31.221 1.00 92.69 91 ALA A O 1
ATOM 710 N N . ALA A 1 92 ? 24.788 4.636 -31.024 1.00 93.38 92 ALA A N 1
ATOM 711 C CA . ALA A 1 92 ? 25.249 3.694 -32.039 1.00 93.38 92 ALA A CA 1
ATOM 712 C C . ALA A 1 92 ? 25.334 4.359 -33.419 1.00 93.38 92 ALA A C 1
ATOM 714 O O . ALA A 1 92 ? 26.372 4.280 -34.073 1.00 93.38 92 ALA A O 1
ATOM 715 N N . PHE A 1 93 ? 24.290 5.091 -33.821 1.00 91.31 93 PHE A N 1
ATOM 716 C CA . PHE A 1 93 ? 24.268 5.814 -35.091 1.00 91.31 93 PHE A CA 1
ATOM 717 C C . PHE A 1 93 ? 25.400 6.847 -35.188 1.00 91.31 93 PHE A C 1
ATOM 719 O O . PHE A 1 93 ? 26.121 6.888 -36.186 1.00 91.31 93 PHE A O 1
ATOM 726 N N . ALA A 1 94 ? 25.624 7.632 -34.129 1.00 92.12 94 ALA A N 1
ATOM 727 C CA . ALA A 1 94 ? 26.730 8.586 -34.071 1.00 92.12 94 ALA A CA 1
ATOM 728 C C . ALA A 1 94 ? 28.099 7.896 -34.214 1.00 92.12 94 ALA A C 1
ATOM 730 O O . ALA A 1 94 ? 28.983 8.404 -34.910 1.00 92.12 94 ALA A O 1
ATOM 731 N N . TYR A 1 95 ? 28.272 6.718 -33.607 1.00 91.81 95 TYR A N 1
ATOM 732 C CA . TYR A 1 95 ? 29.498 5.931 -33.730 1.00 91.81 95 TYR A CA 1
ATOM 733 C C . TYR A 1 95 ? 29.693 5.379 -35.142 1.00 91.81 95 TYR A C 1
ATOM 735 O O . TYR A 1 95 ? 30.794 5.469 -35.684 1.00 91.81 95 TYR A O 1
ATOM 743 N N . THR A 1 96 ? 28.631 4.872 -35.770 1.00 89.69 96 THR A N 1
ATOM 744 C CA . THR A 1 96 ? 28.662 4.406 -37.160 1.00 89.69 9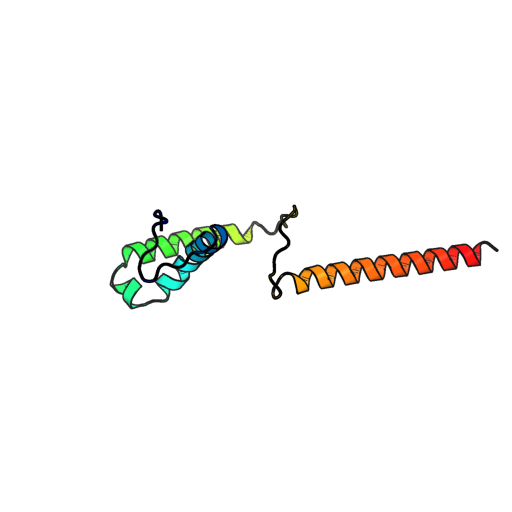6 THR A CA 1
ATOM 745 C C . THR A 1 96 ? 29.056 5.538 -38.103 1.00 89.69 96 THR A C 1
ATOM 747 O O . THR A 1 96 ? 29.980 5.373 -38.898 1.00 89.69 96 THR A O 1
ATOM 750 N N . VAL A 1 97 ? 28.440 6.717 -37.970 1.00 89.38 97 VAL A N 1
ATOM 751 C CA . VAL A 1 97 ? 28.790 7.904 -38.767 1.00 89.38 97 VAL A CA 1
ATOM 752 C C . VAL A 1 97 ? 30.250 8.300 -38.542 1.00 89.38 97 VAL A C 1
ATOM 754 O O . VAL A 1 97 ? 30.979 8.562 -39.498 1.00 89.38 97 VAL A O 1
ATOM 757 N N . LYS A 1 98 ? 30.724 8.279 -37.293 1.00 85.38 98 LYS A N 1
ATOM 758 C CA . LYS A 1 98 ? 32.123 8.581 -36.967 1.00 85.38 98 LYS A CA 1
ATOM 759 C C . LYS A 1 98 ? 33.099 7.562 -37.566 1.00 85.38 98 LYS A C 1
ATOM 761 O O . LYS A 1 98 ? 34.154 7.964 -38.057 1.00 85.38 98 LYS A O 1
ATOM 766 N N . CYS A 1 99 ? 32.756 6.275 -37.559 1.00 84.88 99 CYS A N 1
ATOM 767 C CA . CYS A 1 99 ? 33.527 5.220 -38.218 1.00 84.88 99 CYS A CA 1
ATOM 768 C C . CYS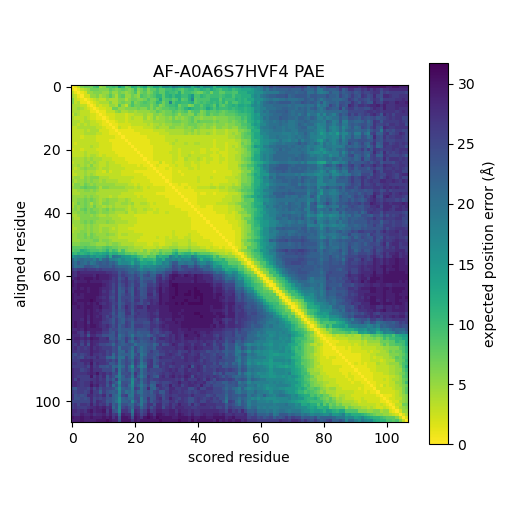 A 1 99 ? 33.603 5.440 -39.731 1.00 84.88 99 CYS A C 1
ATOM 770 O O . CYS A 1 99 ? 34.691 5.350 -40.294 1.00 84.88 99 CYS A O 1
ATOM 772 N N . VAL A 1 100 ? 32.485 5.790 -40.373 1.00 87.44 100 VAL A N 1
ATOM 773 C CA . VAL A 1 100 ? 32.431 6.051 -41.819 1.00 87.44 100 VAL A CA 1
ATOM 774 C C . VAL A 1 100 ? 33.258 7.281 -42.193 1.00 87.44 100 VAL A C 1
ATOM 776 O O . VAL A 1 100 ? 34.100 7.192 -43.079 1.00 87.44 100 VAL A O 1
ATOM 779 N N . ILE A 1 101 ? 33.099 8.408 -41.491 1.00 86.31 101 ILE A N 1
ATOM 780 C CA . ILE A 1 101 ? 33.877 9.629 -41.767 1.00 86.31 101 ILE A CA 1
ATOM 781 C C . ILE A 1 101 ? 35.377 9.374 -41.586 1.00 86.31 101 ILE A C 1
ATOM 783 O O . ILE A 1 101 ? 36.185 9.830 -42.390 1.00 86.31 101 ILE A O 1
ATOM 787 N N . ARG A 1 102 ? 35.767 8.621 -40.551 1.00 79.75 102 ARG A N 1
ATOM 788 C CA . ARG A 1 102 ? 37.173 8.279 -40.312 1.00 79.75 102 ARG A CA 1
ATOM 789 C C . ARG A 1 102 ? 37.737 7.341 -41.382 1.00 79.75 102 ARG A C 1
ATOM 791 O O . ARG A 1 102 ? 38.897 7.504 -41.731 1.00 79.75 102 ARG A O 1
ATOM 798 N N . ALA A 1 103 ? 36.941 6.401 -41.888 1.00 77.50 103 ALA A N 1
ATOM 799 C CA . ALA A 1 103 ? 37.347 5.499 -42.964 1.00 77.50 103 ALA A CA 1
ATOM 800 C C . ALA A 1 103 ? 37.468 6.219 -44.319 1.00 77.50 103 ALA A C 1
ATOM 802 O O . ALA A 1 103 ? 38.385 5.935 -45.082 1.00 77.50 103 ALA A O 1
ATOM 803 N N . VAL A 1 104 ? 36.577 7.174 -44.606 1.00 76.19 104 VAL A N 1
ATOM 804 C CA . VAL A 1 104 ? 36.607 7.968 -45.849 1.00 76.19 104 VAL A CA 1
ATOM 805 C C . VAL A 1 104 ? 37.693 9.050 -45.806 1.00 76.19 104 VAL A C 1
ATOM 807 O O . VAL A 1 104 ? 38.298 9.343 -46.828 1.00 76.19 104 VAL A O 1
ATOM 810 N N . GLY A 1 105 ? 37.985 9.620 -44.634 1.00 64.25 105 GLY A N 1
ATOM 811 C CA . GLY A 1 105 ? 39.054 10.609 -44.453 1.00 64.25 105 GLY A CA 1
ATOM 812 C C . GLY A 1 105 ? 40.469 10.031 -44.326 1.00 64.25 105 GLY A C 1
ATOM 813 O O . GLY A 1 105 ? 41.413 10.804 -44.187 1.00 64.25 105 GLY A O 1
ATOM 814 N N . SER A 1 106 ? 40.630 8.702 -44.322 1.00 57.66 106 SER A N 1
ATOM 815 C CA . SER A 1 106 ? 41.933 8.017 -44.294 1.00 57.66 106 SER A CA 1
ATOM 816 C C . SER A 1 106 ? 42.358 7.441 -45.652 1.00 57.66 106 SER A C 1
ATOM 818 O O . SER A 1 106 ? 43.212 6.554 -45.675 1.00 57.66 106 SER A O 1
ATOM 820 N N . SER A 1 107 ? 41.753 7.900 -46.754 1.00 49.00 107 SER A N 1
ATOM 821 C CA . SER A 1 107 ? 42.139 7.552 -48.128 1.00 49.00 107 SER A CA 1
ATOM 822 C C . SER A 1 107 ? 42.639 8.759 -48.906 1.00 49.00 107 SER A C 1
ATOM 824 O O . SER A 1 107 ? 42.258 9.897 -48.556 1.00 49.00 107 SER A O 1
#

InterPro domains:
  IPR016135 Ubiquitin-conjugating enzyme/RWD-like [G3DSA:3.10.110.10] (1-64)

Radius of gyration: 24.85 Å; Cα contacts (8 Å, |Δi|>4): 12; chains: 1; bounding box: 60×36×66 Å

Secondary structure (DSSP, 8-state):
-------TT-----HHHHHHHHHHHHHHHHT-HHHHHH-HHHHHHHHHHHHHHHHHHTT--------------TTTHHHHHHHHHHHHHHHHHHHHHHHHHHHHTT-

Sequence (107 aa):
MVETSPTLGSIETHEYQKKQLALNSGEFNIKNEIFCELFPEICEEIKIKLKERGEHEVQQTIPNTTSSGHEENEGLVGSTIANLVVIVGFAAFAYTVKCVIRAVGSS

Nearest PDB structures (foldseek):
  2da2-assembly1_A  TM=3.255E-01  e=4.789E+00  Homo sapiens

Foldseek 3Di:
DVDPDDDVPDDDDDPVVVVVCVVCVLVVQLVDPVSCVVCVPVNVVSVVVVVVVVVVVVPDPDDDDDDDDDDDDVPPVCPVVVVVVVVVVVVVVVVVVVVVVVVVVVD

pLDDT: mean 78.75, std 19.44, range [32.62, 97.19]

Mean predicted aligned error: 16.13 Å